Protein AF-A0A727H2Q0-F1 (afdb_monomer_lite)

Sequence (62 aa):
MKILIMGAFGFLGSRLTSYFESRHTVIGLARKRNNEATINNIIYTTENNWIEKIVEFEPNII

Secondary structure (DSSP, 8-state):
-EEEEETTTSHHHHHHHHHHHTTSEEEEEEPPPTTPPPPTTEEETTSTTHHHHHHHH--SB-

Radius of gyration: 11.03 Å; chains: 1; bounding box: 28×19×31 Å

Foldseek 3Di:
DEEEQEQCVDPVNVVVCVVCVVPHRYAYEHADDPPDDDDPRYQHPPDPCSVVVCVVSPHPYD

pLDDT: mean 93.21, std 6.11, range [73.38, 98.25]

Structure (mmCIF, N/CA/C/O backbone):
data_AF-A0A727H2Q0-F1
#
_entry.id   AF-A0A727H2Q0-F1
#
loop_
_atom_site.group_PDB
_atom_site.id
_atom_site.type_symbol
_atom_site.label_atom_id
_atom_site.label_alt_id
_atom_site.label_comp_id
_atom_site.label_asym_id
_atom_site.label_entity_id
_atom_site.label_seq_id
_atom_site.pdbx_PDB_ins_code
_atom_site.Cartn_x
_atom_site.Cartn_y
_atom_site.Cartn_z
_atom_site.occupancy
_atom_site.B_iso_or_equiv
_atom_site.auth_seq_id
_atom_site.auth_comp_id
_atom_site.auth_asym_id
_atom_site.auth_atom_id
_atom_site.pdbx_PDB_model_num
ATOM 1 N N . MET A 1 1 ? -7.923 3.090 12.562 1.00 95.38 1 MET A N 1
ATOM 2 C CA . MET A 1 1 ? -6.597 2.434 12.562 1.00 95.38 1 MET A CA 1
ATOM 3 C C . MET A 1 1 ? -5.943 2.703 11.223 1.00 95.38 1 MET A C 1
ATOM 5 O O . MET A 1 1 ? -6.670 2.899 10.252 1.00 95.38 1 MET A O 1
ATOM 9 N N . LYS A 1 2 ? -4.615 2.745 11.184 1.00 98.00 2 LYS A N 1
ATOM 10 C CA . LYS A 1 2 ? -3.825 2.820 9.959 1.00 98.00 2 LYS A CA 1
ATOM 11 C C . LYS A 1 2 ? -3.467 1.394 9.538 1.00 98.00 2 LYS A C 1
ATOM 13 O O . LYS A 1 2 ? -2.887 0.662 10.337 1.00 98.00 2 LYS A O 1
ATOM 18 N N . ILE A 1 3 ? -3.869 0.975 8.345 1.00 98.25 3 ILE A N 1
ATOM 19 C CA . ILE A 1 3 ? -3.672 -0.391 7.843 1.00 98.25 3 ILE A CA 1
ATOM 20 C C . ILE A 1 3 ? -2.841 -0.321 6.567 1.00 98.25 3 ILE A C 1
ATOM 22 O O . ILE A 1 3 ? -3.209 0.384 5.625 1.00 98.25 3 ILE A O 1
ATOM 26 N N . LEU A 1 4 ? -1.727 -1.045 6.546 1.00 98.12 4 LEU A N 1
ATOM 27 C CA . LEU A 1 4 ? -0.965 -1.314 5.334 1.00 98.12 4 LEU A CA 1
ATOM 28 C C . LEU A 1 4 ? -1.486 -2.620 4.731 1.00 98.12 4 LEU A C 1
ATOM 30 O O . LEU A 1 4 ? -1.689 -3.575 5.463 1.00 98.12 4 LEU A O 1
ATOM 34 N N . ILE A 1 5 ? -1.713 -2.677 3.420 1.00 97.88 5 ILE A N 1
ATOM 35 C CA . ILE A 1 5 ? -2.104 -3.920 2.737 1.00 97.88 5 ILE A CA 1
ATOM 36 C C . ILE A 1 5 ? -1.029 -4.293 1.729 1.00 97.88 5 ILE A C 1
ATOM 38 O O . ILE A 1 5 ? -0.891 -3.656 0.681 1.00 97.88 5 ILE A O 1
ATOM 42 N N . MET A 1 6 ? -0.275 -5.350 2.019 1.00 96.12 6 MET A N 1
ATOM 43 C CA . MET A 1 6 ? 0.706 -5.888 1.079 1.00 96.12 6 MET A CA 1
ATOM 44 C C . MET A 1 6 ? 0.030 -6.606 -0.093 1.00 96.12 6 MET A C 1
ATOM 46 O O . MET A 1 6 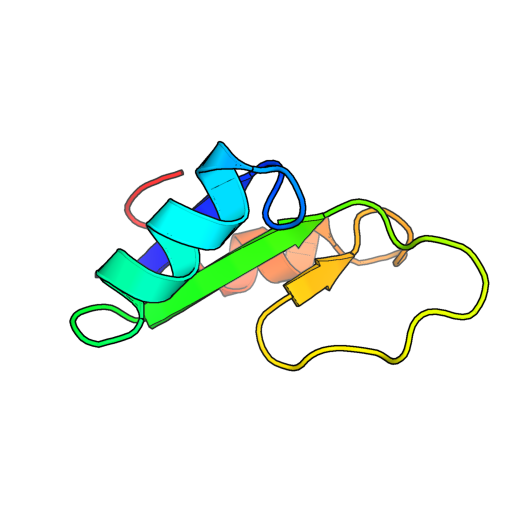? -0.982 -7.286 0.061 1.00 96.12 6 MET A O 1
ATOM 50 N N . GLY A 1 7 ? 0.604 -6.473 -1.291 1.00 94.81 7 GLY A N 1
ATOM 51 C CA . GLY A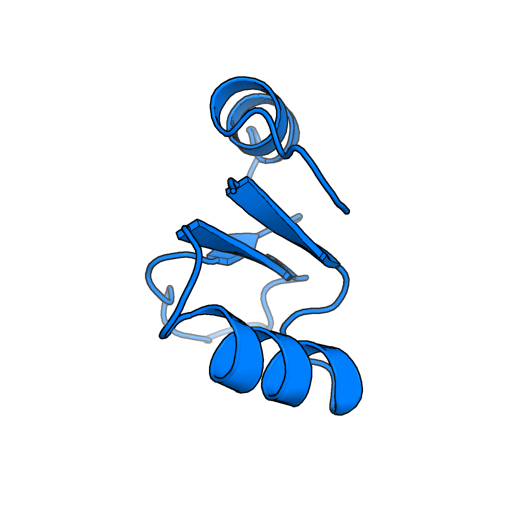 1 7 ? 0.042 -7.097 -2.488 1.00 94.81 7 GLY A CA 1
ATOM 52 C C . GLY A 1 7 ? -1.319 -6.509 -2.861 1.00 94.81 7 GLY A C 1
ATOM 53 O O . GLY A 1 7 ? -2.202 -7.246 -3.294 1.00 94.81 7 GLY A O 1
ATOM 54 N N . ALA A 1 8 ? -1.487 -5.192 -2.710 1.00 95.12 8 ALA A N 1
ATOM 55 C CA . ALA A 1 8 ? -2.772 -4.498 -2.845 1.00 95.12 8 ALA A CA 1
ATOM 56 C C . ALA A 1 8 ? -3.486 -4.708 -4.198 1.00 95.12 8 ALA A C 1
ATOM 58 O O . ALA A 1 8 ? -4.707 -4.616 -4.267 1.00 95.12 8 ALA A O 1
ATOM 59 N N . PHE A 1 9 ? -2.751 -5.035 -5.266 1.00 93.00 9 PHE A N 1
ATOM 60 C CA . PHE A 1 9 ? -3.321 -5.365 -6.584 1.00 93.00 9 PHE A CA 1
ATOM 61 C C . PHE A 1 9 ? -3.639 -6.850 -6.790 1.00 93.00 9 PHE A C 1
ATOM 63 O O . PHE A 1 9 ? -4.238 -7.222 -7.798 1.00 93.00 9 PHE A O 1
ATOM 70 N N . GLY A 1 10 ? -3.226 -7.721 -5.871 1.00 93.00 10 GLY A N 1
ATOM 71 C CA . GLY A 1 10 ? -3.642 -9.118 -5.871 1.00 93.00 10 GLY A CA 1
ATOM 72 C C . GLY A 1 10 ? -5.135 -9.251 -5.570 1.00 93.00 10 GLY A C 1
ATOM 73 O O . GLY A 1 10 ? -5.755 -8.347 -5.011 1.00 93.00 10 GLY A O 1
ATOM 74 N N . PHE A 1 11 ? -5.716 -10.408 -5.897 1.00 95.00 11 PHE A N 1
ATOM 75 C CA . PHE A 1 11 ? -7.140 -10.661 -5.660 1.00 95.00 11 PHE A CA 1
ATOM 76 C C . PHE A 1 11 ? -7.530 -10.395 -4.200 1.00 95.00 11 PHE A C 1
ATOM 78 O O . PHE A 1 11 ? -8.416 -9.587 -3.943 1.00 95.00 11 PHE A O 1
ATOM 85 N N . LEU A 1 12 ? -6.821 -11.000 -3.243 1.00 96.50 12 LEU A N 1
ATOM 86 C CA . LEU A 1 12 ? -7.104 -10.806 -1.821 1.00 96.50 12 LEU A CA 1
ATOM 87 C C . LEU A 1 12 ? -6.840 -9.363 -1.369 1.00 96.50 12 LEU A C 1
ATOM 89 O O . LEU A 1 12 ? -7.702 -8.767 -0.731 1.00 96.50 12 LEU A O 1
ATOM 93 N N . GLY A 1 13 ? -5.688 -8.795 -1.742 1.00 96.31 13 GLY A N 1
ATOM 94 C CA . GLY A 1 13 ? -5.317 -7.425 -1.381 1.00 96.31 13 GLY A CA 1
ATOM 95 C C . GLY A 1 13 ? -6.374 -6.414 -1.816 1.00 96.31 13 GLY A C 1
ATOM 96 O O . GLY A 1 13 ? -6.838 -5.633 -0.995 1.00 96.31 13 GLY A O 1
ATOM 97 N N . SER A 1 14 ? -6.854 -6.507 -3.060 1.00 94.31 14 SER A N 1
ATOM 98 C CA . SER A 1 14 ? -7.882 -5.595 -3.576 1.00 94.31 14 SER A CA 1
ATOM 99 C C . SER A 1 14 ? -9.196 -5.673 -2.786 1.00 94.31 14 SER A C 1
ATOM 101 O O . SER A 1 14 ? -9.798 -4.646 -2.482 1.00 94.31 14 SER A O 1
ATOM 103 N N . ARG A 1 15 ? -9.618 -6.880 -2.379 1.00 96.69 15 ARG A N 1
ATOM 104 C CA . ARG A 1 15 ? -10.825 -7.080 -1.561 1.00 96.69 15 ARG A CA 1
ATOM 105 C C . ARG A 1 15 ? -10.662 -6.534 -0.147 1.00 96.69 15 ARG A C 1
ATOM 107 O O . ARG A 1 15 ? -11.597 -5.924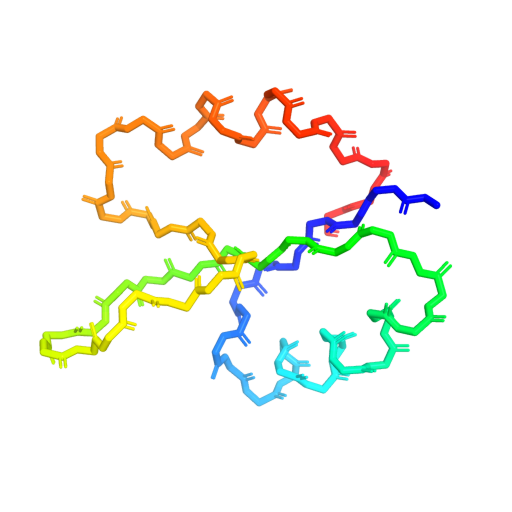 0.365 1.00 96.69 15 ARG A O 1
ATOM 114 N N . LEU A 1 16 ? -9.497 -6.733 0.468 1.00 96.12 16 LEU A N 1
ATOM 115 C CA . LEU A 1 16 ? -9.202 -6.194 1.796 1.00 96.12 16 LEU A CA 1
ATOM 116 C C . LEU A 1 16 ? -9.144 -4.665 1.772 1.00 96.12 16 LEU A C 1
ATOM 118 O O . LEU A 1 16 ? -9.713 -4.035 2.662 1.00 96.12 16 LEU A O 1
ATOM 122 N N . THR A 1 17 ? -8.545 -4.072 0.735 1.00 94.75 17 THR A N 1
ATOM 123 C CA . THR A 1 17 ? -8.511 -2.615 0.556 1.00 94.75 17 THR A CA 1
ATOM 124 C C . THR A 1 17 ? -9.924 -2.049 0.521 1.00 94.75 17 THR A C 1
ATOM 126 O O . THR A 1 17 ? -10.254 -1.215 1.361 1.00 94.75 17 THR A O 1
ATOM 129 N N . SER A 1 18 ? -10.797 -2.575 -0.346 1.00 93.94 18 SER A N 1
ATOM 130 C CA . SER A 1 18 ? -12.192 -2.119 -0.425 1.00 93.94 18 SER A CA 1
ATOM 131 C C . SER A 1 18 ? -12.993 -2.365 0.856 1.00 93.94 18 SER A C 1
ATOM 133 O O . SER A 1 18 ? -13.873 -1.587 1.213 1.00 93.94 18 SER A O 1
ATOM 135 N N . TYR A 1 19 ? -12.716 -3.455 1.571 1.00 95.50 19 TYR A N 1
ATOM 136 C CA . TYR A 1 19 ? -13.408 -3.740 2.825 1.00 95.50 19 TYR A CA 1
ATOM 137 C C . TYR A 1 19 ? -13.027 -2.744 3.931 1.00 95.50 19 TYR A C 1
ATOM 139 O O . TYR A 1 19 ? -13.897 -2.275 4.672 1.00 95.50 19 TYR A O 1
ATOM 147 N N . PHE A 1 20 ? -11.740 -2.407 4.044 1.00 95.75 20 PHE A N 1
ATOM 148 C CA . PHE A 1 20 ? -11.230 -1.578 5.133 1.00 95.75 20 PHE A CA 1
ATOM 149 C C . PHE A 1 20 ? -11.260 -0.072 4.853 1.00 95.75 20 PHE A C 1
ATOM 151 O O . PHE A 1 20 ? -11.345 0.692 5.816 1.00 95.75 20 PHE A O 1
ATOM 158 N N . GLU A 1 21 ? -11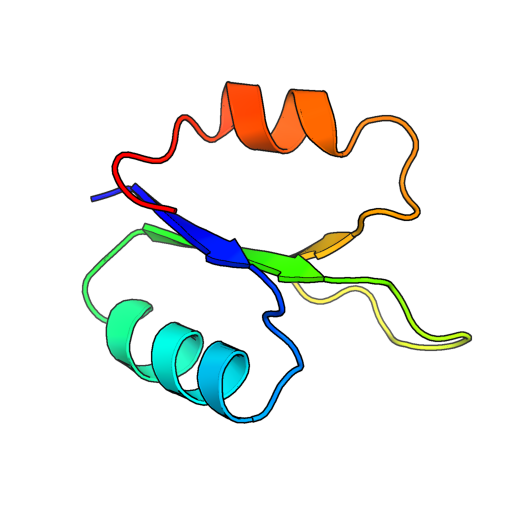.253 0.374 3.592 1.00 94.12 21 GLU A N 1
ATOM 159 C CA . GLU A 1 21 ? -11.214 1.809 3.243 1.00 94.12 21 GLU A CA 1
ATOM 160 C C . GLU A 1 21 ? -12.404 2.606 3.801 1.00 94.12 21 GLU A C 1
ATOM 162 O O . GLU A 1 21 ? -12.273 3.782 4.124 1.00 94.12 21 GLU A O 1
ATOM 167 N N . SER A 1 22 ? -13.558 1.955 3.989 1.00 93.38 22 SER A N 1
ATOM 168 C CA . SER A 1 22 ? -14.760 2.586 4.556 1.00 93.38 22 SER A CA 1
ATOM 169 C C . SER A 1 22 ? -14.711 2.785 6.079 1.00 93.38 22 SER A C 1
ATOM 171 O O . SER A 1 22 ? -15.591 3.432 6.645 1.00 93.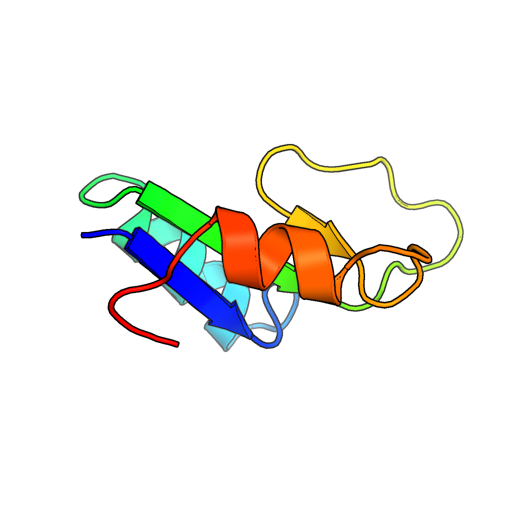38 22 SER A O 1
ATOM 173 N N . ARG A 1 23 ? -13.719 2.205 6.767 1.00 95.69 23 ARG A N 1
ATOM 174 C CA . ARG A 1 23 ? -13.671 2.112 8.243 1.00 95.69 23 ARG A CA 1
ATOM 175 C C . ARG A 1 23 ? -12.352 2.581 8.838 1.00 95.69 23 ARG A C 1
ATOM 177 O O . ARG A 1 23 ? -12.279 2.917 10.023 1.00 95.69 23 ARG A O 1
ATOM 184 N N . HIS A 1 24 ? -11.290 2.533 8.050 1.00 96.81 24 HIS A N 1
ATOM 185 C CA . HIS A 1 24 ? -9.920 2.718 8.491 1.00 96.81 24 HIS A CA 1
ATOM 186 C C . HIS A 1 24 ? -9.139 3.518 7.452 1.00 96.81 24 HIS A C 1
ATOM 188 O O . HIS A 1 24 ? -9.521 3.601 6.289 1.00 96.81 24 HIS A O 1
ATOM 194 N N . THR A 1 25 ? -8.018 4.093 7.874 1.00 97.31 25 THR A N 1
ATOM 195 C CA . THR A 1 25 ? -7.067 4.696 6.943 1.00 97.31 25 THR A CA 1
ATOM 196 C C . THR A 1 25 ? -6.247 3.563 6.346 1.00 97.31 25 THR A C 1
ATOM 198 O O . THR A 1 25 ? -5.532 2.878 7.076 1.00 97.31 25 THR A O 1
ATOM 201 N N . VAL A 1 26 ? -6.372 3.340 5.042 1.00 97.12 26 VAL A N 1
ATOM 202 C CA . VAL A 1 26 ? -5.729 2.221 4.347 1.00 97.12 26 VAL A CA 1
ATOM 203 C C . VAL A 1 26 ? -4.744 2.757 3.319 1.00 97.12 26 VAL A C 1
ATOM 205 O O . VAL A 1 26 ? -5.094 3.631 2.528 1.00 97.12 26 VAL A O 1
ATOM 208 N N . ILE A 1 27 ? -3.533 2.203 3.310 1.00 97.38 27 ILE A N 1
ATOM 209 C CA . ILE A 1 27 ? -2.584 2.339 2.206 1.00 97.38 27 ILE A CA 1
ATOM 210 C C . ILE A 1 27 ? -2.240 0.947 1.684 1.00 97.38 27 ILE A C 1
ATOM 212 O O . ILE A 1 27 ? -1.946 0.030 2.449 1.00 97.38 27 ILE A O 1
ATOM 216 N N . GLY A 1 28 ? -2.263 0.780 0.367 1.00 97.00 28 GLY A N 1
ATOM 217 C CA . GLY A 1 28 ? -1.785 -0.438 -0.273 1.00 97.00 28 GLY A CA 1
ATOM 218 C C . GLY A 1 28 ? -0.296 -0.363 -0.601 1.00 97.00 28 GLY A C 1
ATOM 219 O O . GLY A 1 28 ? 0.208 0.690 -0.975 1.00 97.00 28 GLY A O 1
ATOM 220 N N . LEU A 1 29 ? 0.401 -1.492 -0.524 1.00 96.94 29 LEU A N 1
ATOM 221 C CA . LEU A 1 29 ? 1.755 -1.667 -1.041 1.00 96.94 29 LEU A CA 1
ATOM 222 C C . LEU A 1 29 ? 1.706 -2.604 -2.247 1.00 96.94 29 LEU A C 1
ATOM 224 O O . LEU A 1 29 ? 1.247 -3.749 -2.148 1.00 96.94 29 LEU A O 1
ATOM 228 N N . ALA A 1 30 ? 2.188 -2.135 -3.393 1.00 95.06 30 ALA A N 1
ATOM 229 C CA . ALA A 1 30 ? 2.178 -2.916 -4.623 1.00 95.06 30 ALA A CA 1
ATOM 230 C C . ALA A 1 30 ? 3.433 -2.684 -5.466 1.00 95.06 30 ALA A C 1
ATOM 232 O O . ALA A 1 30 ? 4.140 -1.690 -5.329 1.00 95.06 30 ALA A O 1
ATOM 233 N N . ARG A 1 31 ? 3.701 -3.605 -6.392 1.00 91.88 31 ARG A N 1
ATOM 234 C CA . ARG A 1 31 ? 4.674 -3.381 -7.463 1.00 91.88 31 ARG A CA 1
ATOM 235 C C . ARG A 1 31 ? 3.966 -2.679 -8.616 1.00 91.88 31 ARG A C 1
ATOM 237 O O . ARG A 1 31 ? 2.950 -3.186 -9.088 1.00 91.88 31 ARG A O 1
ATOM 244 N N . LYS A 1 32 ? 4.507 -1.555 -9.090 1.00 86.31 32 LYS A N 1
ATOM 245 C CA . LYS A 1 32 ? 3.954 -0.850 -10.253 1.00 86.31 32 LYS A CA 1
ATOM 246 C C . LYS A 1 32 ? 4.142 -1.701 -11.508 1.00 86.31 32 LYS A C 1
ATOM 248 O O . LYS A 1 32 ? 5.258 -2.162 -11.765 1.00 86.31 32 LYS A O 1
ATOM 253 N N . ARG A 1 33 ? 3.077 -1.928 -12.280 1.00 82.38 33 ARG A N 1
ATOM 254 C CA . ARG A 1 33 ? 3.204 -2.500 -13.630 1.00 82.38 33 ARG A CA 1
ATOM 255 C C . ARG A 1 33 ? 3.494 -1.374 -14.624 1.00 82.38 33 ARG A C 1
ATOM 257 O O . ARG A 1 33 ? 3.109 -0.226 -14.403 1.00 82.38 33 ARG A O 1
ATOM 264 N N . ASN A 1 34 ? 4.201 -1.689 -15.711 1.00 75.69 34 ASN A N 1
ATOM 265 C CA . ASN A 1 34 ? 4.520 -0.699 -16.743 1.00 75.69 34 ASN A CA 1
ATOM 266 C C . ASN A 1 34 ? 3.224 -0.060 -17.272 1.00 75.69 34 ASN A C 1
ATOM 268 O O . ASN A 1 34 ? 2.275 -0.773 -17.587 1.00 75.69 34 ASN A O 1
ATOM 272 N N . ASN A 1 35 ? 3.210 1.273 -17.376 1.00 73.38 35 ASN A N 1
ATOM 273 C CA . ASN A 1 35 ? 2.098 2.104 -17.865 1.00 73.38 35 ASN A CA 1
ATOM 274 C C . ASN A 1 35 ? 0.835 2.186 -16.986 1.00 73.38 35 ASN A C 1
ATOM 276 O O . ASN A 1 35 ? -0.159 2.757 -17.430 1.00 73.38 35 ASN A O 1
ATOM 280 N N . GLU A 1 36 ? 0.845 1.691 -15.746 1.00 76.75 36 GLU A N 1
ATOM 281 C CA . GLU A 1 36 ? -0.273 1.955 -14.831 1.00 76.75 36 GLU A CA 1
ATOM 282 C C . GLU A 1 36 ? -0.248 3.401 -14.319 1.00 76.75 36 GLU A C 1
ATOM 284 O O . GLU A 1 36 ? 0.791 3.922 -13.889 1.00 76.75 36 GLU A O 1
ATOM 289 N N . ALA A 1 37 ? -1.423 4.039 -14.344 1.00 79.94 37 ALA A N 1
ATOM 290 C CA . ALA A 1 37 ? -1.636 5.317 -13.686 1.00 79.94 37 ALA A CA 1
ATOM 291 C C . ALA A 1 37 ? -1.330 5.187 -12.188 1.00 79.94 37 ALA A C 1
ATOM 293 O O . ALA A 1 37 ? -1.600 4.159 -11.565 1.00 79.94 37 ALA A O 1
ATOM 294 N N . THR A 1 38 ? -0.755 6.237 -11.609 1.00 81.38 38 THR A N 1
ATOM 295 C CA . THR A 1 38 ? -0.543 6.305 -10.163 1.00 81.38 38 THR A CA 1
ATOM 296 C C . THR A 1 38 ? -1.905 6.377 -9.477 1.00 81.38 38 THR A C 1
ATOM 298 O O . THR A 1 38 ? -2.692 7.279 -9.758 1.00 81.38 38 THR A O 1
ATOM 301 N N . ILE A 1 39 ? -2.183 5.418 -8.596 1.00 85.25 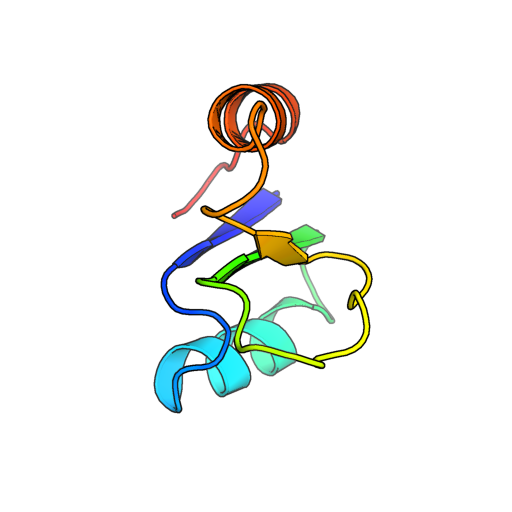39 ILE A N 1
ATOM 302 C CA . ILE A 1 39 ? -3.413 5.370 -7.805 1.00 85.25 39 ILE A CA 1
ATOM 303 C C . ILE A 1 39 ? -3.135 6.019 -6.450 1.00 85.25 39 ILE A C 1
ATOM 305 O O . ILE A 1 39 ? -2.152 5.689 -5.784 1.00 85.25 39 ILE A O 1
ATOM 309 N N . ASN A 1 40 ? -4.008 6.938 -6.037 1.00 76.50 40 ASN A N 1
ATOM 310 C CA . ASN A 1 40 ? -3.937 7.539 -4.707 1.00 76.50 40 ASN A CA 1
ATOM 311 C C . ASN A 1 40 ? -4.080 6.447 -3.631 1.00 76.50 40 ASN A C 1
ATOM 313 O O . ASN A 1 40 ? -4.863 5.515 -3.793 1.00 76.50 40 ASN A O 1
ATOM 317 N N . ASN A 1 41 ? -3.333 6.567 -2.531 1.00 88.56 41 ASN A N 1
ATOM 318 C CA . ASN A 1 41 ? -3.271 5.589 -1.431 1.00 88.56 41 ASN A CA 1
ATOM 319 C C . ASN A 1 41 ? -2.591 4.245 -1.769 1.00 88.56 41 ASN A C 1
ATOM 321 O O . ASN A 1 41 ? -2.759 3.270 -1.035 1.00 88.56 41 ASN A O 1
ATOM 325 N N . ILE A 1 42 ? -1.784 4.186 -2.835 1.00 95.06 42 ILE A N 1
ATOM 326 C CA . ILE A 1 42 ? -0.856 3.077 -3.100 1.00 95.06 42 ILE A CA 1
ATOM 327 C C . ILE A 1 42 ? 0.589 3.574 -2.995 1.00 95.06 42 ILE A C 1
ATOM 329 O O . ILE A 1 42 ? 0.976 4.535 -3.656 1.00 95.06 42 ILE A O 1
ATOM 333 N N . ILE A 1 43 ? 1.400 2.885 -2.194 1.00 95.56 43 ILE A N 1
ATOM 334 C CA . ILE A 1 43 ? 2.860 2.981 -2.212 1.00 95.56 43 ILE A CA 1
ATOM 335 C C . ILE A 1 43 ? 3.379 1.949 -3.212 1.00 95.56 43 ILE A C 1
ATOM 337 O O . ILE A 1 43 ? 3.051 0.759 -3.130 1.00 95.56 43 ILE A O 1
ATOM 341 N N . TYR A 1 44 ? 4.214 2.391 -4.149 1.00 95.31 44 TYR A N 1
ATOM 342 C CA . TYR A 1 44 ? 4.822 1.497 -5.124 1.00 95.31 44 TYR A CA 1
ATOM 343 C C . TYR A 1 44 ? 6.240 1.117 -4.708 1.00 95.31 44 TYR A C 1
ATOM 345 O O . TYR A 1 44 ? 7.090 1.982 -4.534 1.00 95.31 44 TYR A O 1
ATOM 353 N N . THR A 1 45 ? 6.545 -0.181 -4.650 1.00 93.94 45 THR A N 1
ATOM 354 C CA . THR A 1 45 ? 7.893 -0.682 -4.299 1.00 93.94 45 THR A CA 1
ATOM 355 C C . THR A 1 45 ? 8.973 -0.345 -5.334 1.00 93.94 45 THR A C 1
ATOM 357 O O . THR A 1 45 ? 10.150 -0.606 -5.116 1.00 93.94 45 THR A O 1
ATOM 360 N N . THR A 1 46 ? 8.581 0.220 -6.477 1.00 91.00 46 THR A N 1
ATOM 361 C CA . THR A 1 46 ? 9.481 0.737 -7.516 1.00 91.00 46 THR A CA 1
ATOM 362 C C . THR A 1 46 ? 9.924 2.180 -7.265 1.00 91.00 46 THR A C 1
ATOM 364 O O . THR A 1 46 ? 10.763 2.686 -8.002 1.00 91.00 46 THR A O 1
ATOM 367 N N . GLU A 1 47 ? 9.331 2.876 -6.294 1.00 90.25 47 GLU A N 1
ATOM 368 C CA . GLU A 1 47 ? 9.703 4.247 -5.935 1.00 90.25 47 GLU A CA 1
ATOM 369 C C . GLU A 1 47 ? 10.879 4.238 -4.961 1.00 90.25 47 GLU A C 1
ATOM 371 O O . GLU A 1 47 ? 10.893 3.437 -4.039 1.00 90.25 47 GLU A O 1
ATOM 376 N N . ASN A 1 48 ? 11.847 5.145 -5.111 1.00 90.94 48 ASN A N 1
ATOM 377 C CA . ASN A 1 48 ? 13.067 5.124 -4.292 1.00 90.94 48 ASN A CA 1
ATOM 378 C C . ASN A 1 48 ? 12.816 5.262 -2.779 1.00 90.94 48 ASN A C 1
ATOM 380 O O . ASN A 1 48 ? 13.623 4.770 -2.002 1.00 90.94 48 ASN A O 1
ATOM 384 N N . ASN A 1 49 ? 11.717 5.906 -2.367 1.00 93.62 49 ASN A N 1
ATOM 385 C CA . ASN A 1 49 ? 11.406 6.222 -0.969 1.00 93.62 49 ASN A CA 1
ATOM 386 C C . ASN A 1 49 ? 10.196 5.451 -0.406 1.00 93.62 49 ASN A C 1
ATOM 388 O O . ASN A 1 49 ? 9.444 5.953 0.433 1.00 93.62 49 ASN A O 1
ATOM 392 N N . TRP A 1 50 ? 9.929 4.253 -0.932 1.00 95.38 50 TRP A N 1
ATOM 393 C CA . TRP A 1 50 ? 8.752 3.474 -0.541 1.00 95.38 50 TRP A CA 1
ATOM 394 C C . TRP A 1 50 ? 8.791 3.031 0.930 1.00 95.38 50 TRP A C 1
ATOM 396 O O . TRP A 1 50 ? 7.738 2.924 1.558 1.00 95.38 50 TRP A O 1
ATOM 406 N N . ILE A 1 51 ? 9.986 2.808 1.489 1.00 96.44 51 ILE A N 1
ATOM 407 C CA . ILE A 1 51 ? 10.171 2.414 2.893 1.00 96.44 51 ILE A CA 1
ATOM 408 C C . ILE A 1 51 ? 9.827 3.587 3.806 1.00 96.44 51 ILE A C 1
ATOM 410 O O . ILE A 1 51 ? 9.049 3.427 4.743 1.00 96.44 51 ILE A O 1
ATOM 414 N N . GLU A 1 52 ? 10.347 4.774 3.506 1.00 97.75 52 GLU A N 1
ATOM 415 C CA . GLU A 1 52 ? 10.106 6.000 4.263 1.00 97.75 52 GLU A CA 1
ATOM 416 C C . GLU A 1 52 ? 8.617 6.332 4.295 1.00 97.75 52 GLU A C 1
ATOM 418 O O . GLU A 1 52 ? 8.094 6.664 5.352 1.00 97.75 52 GLU A O 1
ATOM 423 N N . LYS A 1 53 ? 7.906 6.139 3.177 1.00 95.69 53 LYS A N 1
ATOM 424 C CA . LYS A 1 53 ? 6.446 6.305 3.122 1.00 95.69 53 LYS A CA 1
ATOM 425 C C . LYS A 1 53 ? 5.702 5.335 4.043 1.00 95.69 53 LYS A C 1
ATOM 427 O O . LYS A 1 53 ? 4.688 5.713 4.620 1.00 95.69 53 LYS A O 1
ATOM 432 N N . ILE A 1 54 ? 6.173 4.092 4.189 1.00 97.06 54 ILE A N 1
ATOM 433 C CA . ILE A 1 54 ? 5.583 3.129 5.137 1.00 97.06 54 ILE A CA 1
ATOM 434 C C . ILE A 1 54 ? 5.874 3.553 6.578 1.00 97.06 54 ILE A C 1
ATOM 436 O O . ILE A 1 54 ? 4.980 3.489 7.421 1.00 97.06 54 ILE A O 1
ATOM 440 N N . VAL A 1 55 ? 7.108 3.983 6.855 1.00 97.69 55 VAL A N 1
ATOM 441 C CA . VAL A 1 55 ? 7.517 4.448 8.186 1.00 97.69 55 VAL A CA 1
ATOM 442 C C . VAL A 1 55 ? 6.716 5.683 8.591 1.00 97.69 55 VAL A C 1
ATOM 444 O O . VAL A 1 55 ? 6.180 5.696 9.688 1.00 97.69 55 VAL A O 1
ATOM 447 N N . GLU A 1 56 ? 6.560 6.667 7.704 1.00 97.38 56 GLU A N 1
ATOM 448 C CA . GLU A 1 56 ? 5.745 7.871 7.925 1.00 97.38 56 GLU A CA 1
ATOM 449 C C . GLU A 1 56 ? 4.255 7.541 8.081 1.00 97.38 56 GLU A C 1
ATOM 451 O O . GLU A 1 56 ? 3.541 8.157 8.875 1.00 97.38 56 GLU A O 1
ATOM 456 N N . PHE A 1 57 ? 3.770 6.539 7.343 1.00 97.06 57 PHE A N 1
ATOM 457 C CA . PHE A 1 57 ? 2.397 6.081 7.491 1.00 97.06 57 PHE A CA 1
ATOM 458 C C . PHE A 1 57 ? 2.143 5.474 8.876 1.00 97.06 57 PHE A C 1
ATOM 460 O O . PHE A 1 57 ? 1.057 5.678 9.410 1.00 97.06 57 PHE A O 1
ATOM 467 N N . GLU A 1 58 ? 3.120 4.800 9.489 1.00 97.75 58 GLU A N 1
ATOM 468 C CA . GLU A 1 58 ? 3.018 4.166 10.816 1.00 97.75 58 GLU A CA 1
ATOM 469 C C . GLU A 1 58 ? 1.811 3.207 10.938 1.00 97.75 58 GLU A C 1
ATOM 471 O O . GLU A 1 58 ? 0.879 3.453 11.718 1.00 97.75 58 GLU A O 1
ATOM 476 N N . PRO A 1 59 ? 1.763 2.115 10.152 1.00 97.75 59 PRO A N 1
ATOM 477 C CA . PRO A 1 59 ? 0.637 1.194 10.195 1.00 97.75 59 PRO A CA 1
ATOM 478 C C . PRO A 1 59 ? 0.511 0.526 11.568 1.00 97.75 59 PRO A C 1
ATOM 480 O O . PRO A 1 59 ? 1.483 0.053 12.151 1.00 97.75 59 PRO A O 1
ATOM 483 N N . ASN A 1 60 ? -0.720 0.426 12.065 1.00 98.19 60 ASN A N 1
ATOM 484 C CA . ASN A 1 60 ? -1.036 -0.379 13.243 1.00 98.19 60 ASN A CA 1
ATOM 485 C C . ASN A 1 60 ? -1.087 -1.879 12.903 1.00 98.19 60 ASN A C 1
ATOM 487 O O . ASN A 1 60 ? -0.897 -2.710 13.785 1.00 98.19 60 ASN A O 1
ATOM 491 N N . ILE A 1 61 ? -1.405 -2.208 11.645 1.00 96.25 61 ILE A N 1
ATOM 492 C CA . ILE A 1 61 ? -1.544 -3.566 11.098 1.00 96.25 61 ILE A CA 1
ATOM 493 C C . ILE A 1 61 ? -0.973 -3.571 9.672 1.00 96.25 61 ILE A C 1
ATOM 495 O O . ILE A 1 61 ? -1.174 -2.597 8.939 1.00 96.25 61 ILE A O 1
ATOM 499 N N . ILE A 1 62 ? -0.291 -4.659 9.299 1.00 95.44 62 ILE A N 1
ATOM 500 C CA . ILE A 1 62 ? 0.260 -4.940 7.960 1.00 95.44 62 ILE A CA 1
ATOM 501 C C . ILE A 1 62 ? -0.404 -6.193 7.383 1.00 95.44 62 ILE A C 1
ATOM 503 O O . ILE A 1 62 ? -0.627 -7.129 8.185 1.00 95.44 62 ILE A O 1
#

Organism: Salmonella enterica (NCBI:txid28901)

InterPro domains:
  IPR001509 NAD-dependent epimerase/dehydratase [PF01370] (3-60)
  IPR036291 NAD(P)-binding domain superfamily [SSF51735] (1-40)